Protein AF-A0A953DFA5-F1 (afdb_monomer_lite)

Sequence (151 aa):
MMDNLIIDLPELKLPRDLAWRVKFIDAVEEHARRLGIYGRYEPTRFIGYYFAGAYPVVVSGHWTVTLDDVPLLRRVRDLIERITDERFSIRSVSEHTSPEFMLLHDRLDGACWLWEYAHGRRFLEARTPVSSFGGLEEFEDGGDAPRQLGA

Radius of gyration: 19.28 Å; chains: 1; bounding box: 66×43×44 Å

Structure (mmCIF, N/CA/C/O backbone):
data_AF-A0A953DFA5-F1
#
_entry.id   AF-A0A953DFA5-F1
#
loop_
_atom_site.group_PDB
_atom_site.id
_atom_site.type_symbol
_atom_site.label_atom_id
_atom_site.label_alt_id
_atom_site.label_comp_id
_atom_site.label_asym_id
_atom_site.label_entity_id
_atom_site.label_seq_id
_atom_site.pdbx_PDB_ins_code
_atom_site.Cartn_x
_atom_site.Cartn_y
_atom_site.Cartn_z
_atom_site.occupancy
_atom_site.B_iso_or_equiv
_atom_site.auth_seq_id
_atom_site.auth_comp_id
_atom_site.auth_asym_id
_atom_site.auth_atom_id
_atom_site.pdbx_PDB_model_num
ATOM 1 N N . MET A 1 1 ? -3.480 20.508 12.270 1.00 46.44 1 MET A N 1
ATOM 2 C CA . MET A 1 1 ? -2.334 19.647 11.925 1.00 46.44 1 MET A CA 1
ATOM 3 C C . MET A 1 1 ? -2.602 18.352 12.654 1.00 46.44 1 MET A C 1
ATOM 5 O O . MET A 1 1 ? -2.662 18.405 13.873 1.00 46.44 1 MET A O 1
ATOM 9 N N . MET A 1 2 ? -2.947 17.278 11.946 1.00 49.75 2 MET A N 1
ATOM 10 C CA . MET A 1 2 ? -3.009 15.961 12.578 1.00 49.75 2 MET A CA 1
ATOM 11 C C . MET A 1 2 ? -1.566 15.534 12.835 1.00 49.75 2 MET A C 1
ATOM 13 O O . MET A 1 2 ? -0.712 15.669 11.957 1.00 49.75 2 MET A O 1
ATOM 17 N N . ASP A 1 3 ? -1.289 15.145 14.074 1.00 61.62 3 ASP A N 1
ATOM 18 C CA . ASP A 1 3 ? -0.009 14.574 14.467 1.00 61.62 3 ASP A CA 1
ATOM 19 C C . ASP A 1 3 ? 0.302 13.364 13.579 1.00 61.62 3 ASP A C 1
ATOM 21 O O . ASP A 1 3 ? -0.613 12.690 13.112 1.00 61.62 3 ASP A O 1
ATOM 25 N N . ASN A 1 4 ? 1.589 13.108 13.332 1.00 82.38 4 ASN A N 1
ATOM 26 C CA . ASN A 1 4 ? 2.103 12.013 12.508 1.00 82.38 4 ASN A CA 1
ATOM 27 C C . ASN A 1 4 ? 1.595 10.636 12.997 1.00 82.38 4 ASN A C 1
ATOM 29 O O . ASN A 1 4 ? 2.284 9.943 13.748 1.00 82.38 4 ASN A O 1
ATOM 33 N N . LEU A 1 5 ? 0.375 10.259 12.606 1.00 90.88 5 LEU A N 1
ATOM 34 C CA . LEU A 1 5 ? -0.327 9.097 13.137 1.00 90.88 5 LEU A CA 1
ATOM 35 C C . LEU A 1 5 ? -0.007 7.856 12.309 1.00 90.88 5 LEU A C 1
ATOM 37 O O . LEU A 1 5 ? -0.385 7.750 11.139 1.00 90.88 5 LEU A O 1
ATOM 41 N N . ILE A 1 6 ? 0.646 6.902 12.965 1.00 94.25 6 ILE A N 1
ATOM 42 C CA . ILE A 1 6 ? 0.895 5.557 12.460 1.00 94.25 6 ILE A CA 1
ATOM 43 C C . ILE A 1 6 ? 0.190 4.542 13.362 1.00 94.25 6 ILE A C 1
ATOM 45 O O . ILE A 1 6 ? 0.254 4.630 14.588 1.00 94.25 6 ILE A O 1
ATOM 49 N N . ILE A 1 7 ? -0.508 3.592 12.749 1.00 95.44 7 ILE A N 1
ATOM 50 C CA . ILE A 1 7 ? -1.290 2.557 13.422 1.00 95.44 7 ILE A CA 1
ATOM 51 C C . ILE A 1 7 ? -0.735 1.211 12.978 1.00 95.44 7 ILE A C 1
ATOM 53 O O . ILE A 1 7 ? -0.744 0.888 11.790 1.00 95.44 7 ILE A O 1
ATOM 57 N N . ASP A 1 8 ? -0.238 0.438 13.935 1.00 95.88 8 ASP A N 1
ATOM 58 C CA . ASP A 1 8 ? 0.229 -0.923 13.693 1.00 95.88 8 ASP A CA 1
ATOM 59 C C . ASP A 1 8 ? -0.950 -1.873 13.460 1.00 95.88 8 ASP A C 1
ATOM 61 O O . ASP A 1 8 ? -1.975 -1.769 14.135 1.00 95.88 8 ASP A O 1
ATOM 65 N N . LEU A 1 9 ? -0.804 -2.786 12.496 1.00 96.06 9 LEU A N 1
ATOM 66 C CA . LEU A 1 9 ? -1.793 -3.819 12.176 1.00 96.06 9 LEU A CA 1
ATOM 67 C C . LEU A 1 9 ? -1.183 -5.216 12.393 1.00 96.06 9 LEU A C 1
ATOM 69 O O . LEU A 1 9 ? -0.946 -5.939 11.420 1.00 96.06 9 LEU A O 1
ATOM 73 N N . PRO A 1 10 ? -0.916 -5.633 13.644 1.00 94.00 10 PRO A N 1
ATOM 74 C CA . PRO A 1 10 ? -0.219 -6.890 13.925 1.00 94.00 10 PRO A CA 1
ATOM 75 C C . PRO A 1 10 ? -0.985 -8.139 13.452 1.00 94.00 10 PRO A C 1
ATOM 77 O O . PRO A 1 10 ? -0.376 -9.181 13.195 1.00 94.00 10 PRO A O 1
ATOM 80 N N . GLU A 1 11 ? -2.307 -8.049 13.298 1.00 93.75 11 GLU A N 1
ATOM 81 C CA . GLU A 1 11 ? -3.175 -9.110 12.778 1.00 93.75 11 GLU A CA 1
ATOM 82 C C . GLU A 1 11 ? -3.128 -9.237 11.247 1.00 93.75 11 GLU A C 1
ATOM 84 O O . GLU A 1 11 ? -3.610 -10.231 10.693 1.00 93.75 11 GLU A O 1
ATOM 89 N N . LEU A 1 12 ? -2.553 -8.253 10.547 1.00 95.75 12 LEU A N 1
ATOM 90 C CA . LEU A 1 12 ? -2.427 -8.239 9.096 1.00 95.75 12 LEU A CA 1
ATOM 91 C C . LEU A 1 12 ? -0.975 -8.475 8.685 1.00 95.75 12 LEU A C 1
ATOM 93 O O . LEU A 1 12 ? -0.105 -7.631 8.875 1.00 95.75 12 LEU A O 1
ATOM 97 N N . LYS A 1 13 ? -0.730 -9.608 8.022 1.00 96.69 13 LYS A N 1
ATOM 98 C CA . LYS A 1 13 ? 0.531 -9.852 7.319 1.00 96.69 13 LYS A CA 1
ATOM 99 C C . LYS A 1 13 ? 0.288 -10.096 5.848 1.00 96.69 13 LYS A C 1
ATOM 101 O O . LYS A 1 13 ? -0.465 -10.998 5.472 1.00 96.69 13 LYS A O 1
ATOM 106 N N . LEU A 1 14 ? 0.943 -9.298 5.016 1.00 97.06 14 LEU A N 1
ATOM 107 C CA . LEU A 1 14 ? 0.868 -9.434 3.571 1.00 97.06 14 LEU A CA 1
ATOM 108 C C . LEU A 1 14 ? 2.041 -10.264 3.052 1.00 97.06 14 LEU A C 1
ATOM 110 O O . LEU A 1 14 ? 3.130 -10.255 3.626 1.00 97.06 14 LEU A O 1
ATOM 114 N N . PRO A 1 15 ? 1.837 -11.035 1.975 1.00 96.19 15 PRO A N 1
ATOM 115 C CA . PRO A 1 15 ? 2.903 -11.859 1.447 1.00 96.19 15 PRO A CA 1
ATOM 116 C C . PRO A 1 15 ? 3.925 -10.988 0.703 1.00 96.19 15 PRO A C 1
ATOM 118 O O . PRO A 1 15 ? 3.568 -10.060 -0.023 1.00 96.19 15 PRO A O 1
ATOM 121 N N . ARG A 1 16 ? 5.212 -11.332 0.826 1.00 94.31 16 ARG A N 1
ATOM 122 C CA . ARG A 1 16 ? 6.338 -10.618 0.191 1.00 94.31 16 ARG A CA 1
ATOM 123 C C . ARG A 1 16 ? 6.192 -10.436 -1.325 1.00 94.31 16 ARG A C 1
ATOM 125 O O . ARG A 1 16 ? 6.713 -9.475 -1.896 1.00 94.31 16 ARG A O 1
ATOM 132 N N . ASP A 1 17 ? 5.505 -11.369 -1.976 1.00 94.81 17 ASP A N 1
ATOM 133 C CA . ASP A 1 17 ? 5.260 -11.389 -3.416 1.00 94.81 17 ASP A CA 1
ATOM 134 C C . ASP A 1 17 ? 3.963 -10.662 -3.828 1.00 94.81 17 ASP A C 1
ATOM 136 O O . ASP A 1 17 ? 3.601 -10.689 -5.004 1.00 94.81 17 ASP A O 1
ATOM 140 N N . LEU A 1 18 ? 3.264 -9.981 -2.905 1.00 96.06 18 LEU A N 1
ATOM 141 C CA . LEU A 1 18 ? 1.982 -9.321 -3.182 1.00 96.06 18 LEU A CA 1
ATOM 142 C C . LEU A 1 18 ? 2.048 -8.392 -4.400 1.00 96.06 18 LEU A C 1
ATOM 144 O O . LEU A 1 18 ? 1.162 -8.445 -5.246 1.00 96.06 18 LEU A O 1
ATOM 148 N N . ALA A 1 19 ? 3.117 -7.603 -4.527 1.00 94.06 19 ALA A N 1
ATOM 149 C CA . ALA A 1 19 ? 3.328 -6.690 -5.651 1.00 94.06 19 ALA A CA 1
ATOM 150 C C . ALA A 1 19 ? 3.295 -7.399 -7.022 1.00 94.06 19 ALA A C 1
ATOM 152 O O . ALA A 1 19 ? 2.764 -6.860 -7.994 1.00 94.06 19 ALA A O 1
ATOM 153 N N . TRP A 1 20 ? 3.800 -8.634 -7.096 1.00 95.00 20 TRP A N 1
ATOM 154 C CA . TRP A 1 20 ? 3.703 -9.468 -8.296 1.00 95.00 20 TRP A CA 1
ATOM 155 C C . TRP A 1 20 ? 2.296 -10.031 -8.479 1.00 95.00 20 TRP A C 1
ATOM 157 O O . TRP A 1 20 ? 1.764 -10.018 -9.589 1.00 95.00 20 TRP A O 1
ATOM 167 N N . ARG A 1 21 ? 1.661 -10.487 -7.391 1.00 95.88 21 ARG A N 1
ATOM 168 C CA . ARG A 1 21 ? 0.297 -11.044 -7.426 1.00 95.88 21 ARG A CA 1
ATOM 169 C C . ARG A 1 21 ? -0.736 -10.039 -7.923 1.00 95.88 21 ARG A C 1
ATOM 171 O O . ARG A 1 21 ? -1.683 -10.434 -8.592 1.00 95.88 21 ARG A O 1
ATOM 178 N N . VAL A 1 22 ? -0.544 -8.760 -7.611 1.00 96.19 22 VAL A N 1
ATOM 179 C CA . VAL A 1 22 ? -1.438 -7.667 -8.024 1.00 96.19 22 VAL A CA 1
ATOM 180 C C . VAL A 1 22 ? -1.011 -7.005 -9.331 1.00 96.19 22 VAL A C 1
ATOM 182 O O . VAL A 1 22 ? -1.588 -5.993 -9.701 1.00 96.19 22 VAL A O 1
ATOM 185 N N . LYS A 1 23 ? -0.016 -7.556 -10.042 1.00 95.44 23 LYS A N 1
ATOM 186 C CA . LYS A 1 23 ? 0.433 -7.055 -11.353 1.00 95.44 23 LYS A CA 1
ATOM 187 C C . LYS A 1 23 ? 1.006 -5.636 -11.346 1.00 95.44 23 LYS A C 1
ATOM 189 O O . LYS A 1 23 ? 1.148 -5.023 -12.398 1.00 95.44 23 LYS A O 1
ATOM 194 N N . PHE A 1 24 ? 1.430 -5.149 -10.179 1.00 95.81 24 PHE A N 1
ATOM 195 C CA . PHE A 1 24 ? 2.090 -3.851 -10.058 1.00 95.81 24 PHE A CA 1
ATOM 196 C C . PHE A 1 24 ? 3.419 -3.814 -10.823 1.00 95.81 24 PHE A C 1
ATOM 198 O O . PHE A 1 24 ? 3.674 -2.866 -11.557 1.00 95.81 24 PHE A O 1
ATOM 205 N N . ILE A 1 25 ? 4.238 -4.862 -10.693 1.00 94.62 25 ILE A N 1
ATOM 206 C CA . ILE A 1 25 ? 5.552 -4.940 -11.355 1.00 94.62 25 ILE A CA 1
ATOM 207 C C . ILE A 1 25 ? 5.393 -4.932 -12.874 1.00 94.62 25 ILE A C 1
ATOM 209 O O . ILE A 1 25 ? 5.992 -4.094 -13.542 1.00 94.62 25 ILE A O 1
ATOM 213 N N . ASP A 1 26 ? 4.504 -5.783 -13.389 1.00 94.81 26 ASP A N 1
ATOM 214 C CA . ASP A 1 26 ? 4.179 -5.860 -14.815 1.00 94.81 26 ASP A CA 1
ATOM 215 C C . ASP A 1 26 ? 3.719 -4.487 -15.351 1.00 94.81 26 ASP A C 1
ATOM 217 O O . ASP A 1 26 ? 4.142 -4.064 -16.425 1.00 94.81 26 ASP A O 1
ATOM 221 N N . ALA A 1 27 ? 2.902 -3.750 -14.587 1.00 94.88 27 ALA A N 1
ATOM 222 C CA . ALA A 1 27 ? 2.422 -2.424 -14.976 1.00 94.88 27 ALA A CA 1
ATOM 223 C C . ALA A 1 27 ? 3.531 -1.353 -15.000 1.00 94.88 27 ALA A C 1
ATOM 225 O O . ALA A 1 27 ? 3.564 -0.523 -15.913 1.00 94.88 27 ALA A O 1
ATOM 226 N N . VAL A 1 28 ? 4.454 -1.374 -14.031 1.00 94.25 28 VAL A N 1
ATOM 227 C CA . VAL A 1 28 ? 5.615 -0.468 -14.009 1.00 94.25 28 VAL A CA 1
ATOM 228 C C . VAL A 1 28 ? 6.548 -0.750 -15.185 1.00 94.25 28 VAL A C 1
ATOM 230 O O . VAL A 1 28 ? 6.932 0.176 -15.902 1.00 94.25 28 VAL A O 1
ATOM 233 N N . GLU A 1 29 ? 6.891 -2.018 -15.413 1.00 94.44 29 GLU A N 1
ATOM 234 C CA . GLU A 1 29 ? 7.774 -2.422 -16.511 1.00 94.44 29 GLU A CA 1
ATOM 235 C C . GLU A 1 29 ? 7.161 -2.095 -17.878 1.00 94.44 29 GLU A C 1
ATOM 237 O O . GLU A 1 29 ? 7.849 -1.581 -18.762 1.00 94.44 29 GLU A O 1
ATOM 242 N N . GLU A 1 30 ? 5.853 -2.309 -18.041 1.00 94.06 30 GLU A N 1
ATOM 243 C CA . GLU A 1 30 ? 5.128 -1.929 -19.251 1.00 94.06 30 GLU A CA 1
ATOM 244 C C . GLU A 1 30 ? 5.199 -0.422 -19.511 1.00 94.06 30 GLU A C 1
ATOM 246 O O . GLU A 1 30 ? 5.460 0.005 -20.640 1.00 94.06 30 GLU A O 1
ATOM 251 N N . HIS A 1 31 ? 4.991 0.394 -18.476 1.00 91.75 31 HIS A N 1
ATOM 252 C CA . HIS A 1 31 ? 5.069 1.845 -18.597 1.00 91.75 31 HIS A CA 1
ATOM 253 C C . HIS A 1 31 ? 6.491 2.310 -18.938 1.00 91.75 31 HIS A C 1
ATOM 255 O O . HIS A 1 31 ? 6.673 3.098 -19.865 1.00 91.75 31 HIS A O 1
ATOM 261 N N . ALA A 1 32 ? 7.506 1.786 -18.246 1.00 90.81 32 ALA A N 1
ATOM 262 C CA . ALA A 1 32 ? 8.909 2.093 -18.518 1.00 90.81 32 ALA A CA 1
ATOM 263 C C . ALA A 1 32 ? 9.295 1.748 -19.967 1.00 90.81 32 ALA A C 1
ATOM 265 O O . ALA A 1 32 ? 9.908 2.562 -20.662 1.00 90.81 32 ALA A O 1
ATOM 266 N N . ARG A 1 33 ? 8.841 0.591 -20.462 1.00 94.38 33 ARG A N 1
ATOM 267 C CA . ARG A 1 33 ? 9.072 0.147 -21.840 1.00 94.38 33 ARG A CA 1
ATOM 268 C C . ARG A 1 33 ? 8.470 1.099 -22.870 1.00 94.38 33 ARG A C 1
ATOM 270 O O . ARG A 1 33 ? 9.112 1.382 -23.879 1.00 94.38 33 ARG A O 1
ATOM 277 N N . ARG A 1 34 ? 7.273 1.643 -22.617 1.00 93.62 34 ARG A N 1
ATOM 278 C CA . ARG A 1 34 ? 6.650 2.662 -23.489 1.00 93.62 34 ARG A CA 1
ATOM 279 C C . ARG A 1 34 ? 7.443 3.968 -23.539 1.00 93.62 34 ARG A C 1
ATOM 281 O O . ARG A 1 34 ? 7.376 4.670 -24.541 1.00 93.62 34 ARG A O 1
ATOM 288 N N . LEU A 1 35 ? 8.217 4.263 -22.497 1.00 92.12 35 LEU A N 1
ATOM 289 C CA . LEU A 1 35 ? 9.150 5.392 -22.447 1.00 92.12 35 LEU A CA 1
ATOM 290 C C . LEU A 1 35 ? 10.536 5.057 -23.032 1.00 92.12 35 LEU A C 1
ATOM 292 O O . LEU A 1 35 ? 11.444 5.881 -22.968 1.00 92.12 35 LEU A O 1
ATOM 296 N N . GLY A 1 36 ? 10.721 3.856 -23.593 1.00 93.62 36 GLY A N 1
ATOM 297 C CA . GLY A 1 36 ? 11.998 3.400 -24.148 1.00 93.62 36 GLY A CA 1
ATOM 298 C C . GLY A 1 36 ? 13.022 2.959 -23.098 1.00 93.62 36 GLY A C 1
ATOM 299 O O . GLY A 1 36 ? 14.188 2.757 -23.433 1.00 93.62 36 GLY A O 1
ATOM 300 N N . ILE A 1 37 ? 12.608 2.798 -21.839 1.00 91.44 37 ILE A N 1
ATOM 301 C CA . ILE A 1 37 ? 13.454 2.306 -20.751 1.00 91.44 37 ILE A CA 1
ATOM 302 C C . ILE A 1 37 ? 13.264 0.793 -20.650 1.00 91.44 37 ILE A C 1
ATOM 304 O O . ILE A 1 37 ? 12.156 0.307 -20.437 1.00 91.44 37 ILE A O 1
ATOM 308 N N . TYR A 1 38 ? 14.356 0.042 -20.780 1.00 88.81 38 TYR A N 1
ATOM 309 C CA . TYR A 1 38 ? 14.346 -1.417 -20.705 1.00 88.81 38 TYR A CA 1
ATOM 310 C C . TYR A 1 38 ? 15.055 -1.884 -19.438 1.00 88.81 38 TYR A C 1
ATOM 312 O O . TYR A 1 38 ? 16.171 -1.458 -19.146 1.00 88.81 38 TYR A O 1
ATOM 320 N N . GLY A 1 39 ? 14.417 -2.780 -18.695 1.00 86.62 39 GLY A N 1
ATOM 321 C CA . GLY A 1 39 ? 14.971 -3.337 -17.469 1.00 86.62 39 GLY A CA 1
ATOM 322 C C . GLY A 1 39 ? 13.905 -4.044 -16.650 1.00 86.62 39 GLY A C 1
ATOM 323 O O . GLY A 1 39 ? 12.717 -3.936 -16.948 1.00 86.62 39 GLY A O 1
ATOM 324 N N . ARG A 1 40 ? 14.350 -4.769 -15.622 1.00 89.56 40 ARG A N 1
ATOM 325 C CA . ARG A 1 40 ? 13.455 -5.317 -14.605 1.00 89.56 40 ARG A CA 1
ATOM 326 C C . ARG A 1 40 ? 13.286 -4.307 -13.489 1.00 89.56 40 ARG A C 1
ATOM 328 O O . ARG A 1 40 ? 14.275 -3.736 -13.025 1.00 89.56 40 ARG A O 1
ATOM 335 N N . TYR A 1 41 ? 12.053 -4.102 -13.064 1.00 90.12 41 TYR A N 1
ATOM 336 C CA . TYR A 1 41 ? 11.763 -3.249 -11.929 1.00 90.12 41 TYR A CA 1
ATOM 337 C C . TYR A 1 41 ? 11.899 -4.054 -10.634 1.00 90.12 41 TYR A C 1
ATOM 339 O O . TYR A 1 41 ? 11.188 -5.037 -10.429 1.00 90.12 41 TYR A O 1
ATOM 347 N N . GLU A 1 42 ? 12.802 -3.625 -9.749 1.00 88.38 42 GLU A N 1
ATOM 348 C CA . GLU A 1 42 ? 12.862 -4.147 -8.384 1.00 88.38 42 GLU A CA 1
ATOM 349 C C . GLU A 1 42 ? 12.094 -3.195 -7.453 1.00 88.38 42 GLU A C 1
ATOM 351 O O . GLU A 1 42 ? 12.504 -2.041 -7.278 1.00 88.38 42 GLU A O 1
ATOM 356 N N . PRO A 1 43 ? 10.980 -3.644 -6.855 1.00 86.00 43 PRO A N 1
ATOM 357 C CA . PRO A 1 43 ? 10.205 -2.822 -5.937 1.00 86.00 43 PRO A CA 1
ATOM 358 C C . PRO A 1 43 ? 11.003 -2.478 -4.676 1.00 86.00 43 PRO A C 1
ATOM 360 O O . PRO A 1 43 ? 11.828 -3.263 -4.197 1.00 86.00 43 PRO A O 1
ATOM 363 N N . THR A 1 44 ? 10.703 -1.324 -4.080 1.00 92.12 44 THR A N 1
ATOM 364 C CA . THR A 1 44 ? 11.288 -0.918 -2.794 1.00 92.12 44 THR A CA 1
ATOM 365 C C . THR A 1 44 ? 10.880 -1.875 -1.669 1.00 92.12 44 THR A C 1
ATOM 367 O O . THR A 1 44 ? 9.933 -2.658 -1.803 1.00 92.12 44 THR A O 1
ATOM 370 N N . ARG A 1 45 ? 11.602 -1.830 -0.538 1.00 93.44 45 ARG A N 1
ATOM 371 C CA . ARG A 1 45 ? 11.251 -2.612 0.664 1.00 93.44 45 ARG A CA 1
ATOM 372 C C . ARG A 1 45 ? 9.812 -2.333 1.096 1.00 93.44 45 ARG A C 1
ATOM 374 O O . ARG A 1 45 ? 9.038 -3.265 1.279 1.00 93.44 45 ARG A O 1
ATOM 381 N N . PHE A 1 46 ? 9.472 -1.056 1.210 1.00 95.69 46 PHE A N 1
ATOM 382 C CA . PHE A 1 46 ? 8.139 -0.616 1.591 1.00 95.69 46 PHE A CA 1
ATOM 383 C C . PHE A 1 46 ? 7.290 -0.340 0.358 1.00 95.69 46 PHE A C 1
ATOM 385 O O . PHE A 1 46 ? 7.776 0.264 -0.601 1.00 95.69 46 PHE A O 1
ATOM 392 N N . ILE A 1 47 ? 6.033 -0.772 0.394 1.00 96.69 47 ILE A N 1
ATOM 393 C CA . ILE A 1 47 ? 5.038 -0.498 -0.644 1.00 96.69 47 ILE A CA 1
ATOM 394 C C . ILE A 1 47 ? 3.778 0.062 0.004 1.00 96.69 47 ILE A C 1
ATOM 396 O O . ILE A 1 47 ? 3.318 -0.443 1.026 1.00 96.69 47 ILE A O 1
ATOM 400 N N . GLY A 1 48 ? 3.227 1.095 -0.620 1.00 97.44 48 GLY A N 1
ATOM 401 C CA . GLY A 1 48 ? 1.963 1.713 -0.269 1.00 97.44 48 GLY A CA 1
ATOM 402 C C . GLY A 1 48 ? 0.797 1.167 -1.080 1.00 97.44 48 GLY A C 1
ATOM 403 O O . GLY A 1 48 ? 0.922 0.997 -2.292 1.00 97.44 48 GLY A O 1
ATOM 404 N N . TYR A 1 49 ? -0.348 0.968 -0.436 1.00 97.56 49 TYR A N 1
ATOM 405 C CA . TYR A 1 49 ? -1.603 0.590 -1.080 1.00 97.56 49 TYR A CA 1
ATOM 406 C C . TYR A 1 49 ? -2.733 1.494 -0.592 1.00 97.56 49 TYR A C 1
ATOM 408 O O . TYR A 1 49 ? -2.864 1.752 0.606 1.00 97.56 49 TYR A O 1
ATOM 416 N N . TYR A 1 50 ? -3.564 1.958 -1.518 1.00 97.31 50 TYR A N 1
ATOM 417 C CA . TYR A 1 50 ? -4.800 2.672 -1.212 1.00 97.31 50 TYR A CA 1
ATOM 418 C C . TYR A 1 50 ? -5.807 2.522 -2.356 1.00 97.31 50 TYR A C 1
ATOM 420 O O . TYR A 1 50 ? -5.516 1.876 -3.361 1.00 97.31 50 TYR A O 1
ATOM 428 N N . PHE A 1 51 ? -6.999 3.091 -2.205 1.00 96.38 51 PHE A N 1
ATOM 429 C CA . PHE A 1 51 ? -8.030 3.109 -3.239 1.00 96.38 51 PHE A CA 1
ATOM 430 C C . PHE A 1 51 ? -8.398 4.542 -3.614 1.00 96.38 51 PHE A C 1
ATOM 432 O O . PHE A 1 51 ? -8.795 5.323 -2.751 1.00 96.38 51 PHE A O 1
ATOM 439 N N . ALA A 1 52 ? -8.293 4.863 -4.904 1.00 94.00 52 ALA A N 1
ATOM 440 C CA . ALA A 1 52 ? -8.837 6.077 -5.495 1.00 94.00 52 ALA A CA 1
ATOM 441 C C . ALA A 1 52 ? -10.265 5.780 -5.982 1.00 94.00 52 ALA A C 1
ATOM 443 O O . ALA A 1 52 ? -10.462 5.202 -7.052 1.00 94.00 52 ALA A O 1
ATOM 444 N N . GLY A 1 53 ? -11.272 6.086 -5.160 1.00 90.56 53 GLY A N 1
ATOM 445 C CA . GLY A 1 53 ? -12.638 5.612 -5.390 1.00 90.56 53 GLY A CA 1
ATOM 446 C C . GLY A 1 53 ? -12.707 4.078 -5.413 1.00 90.56 53 GLY A C 1
ATOM 447 O O . GLY A 1 53 ? -12.473 3.421 -4.396 1.00 90.56 53 GLY A O 1
ATOM 448 N N . ALA A 1 54 ? -13.032 3.495 -6.570 1.00 89.50 54 ALA A N 1
ATOM 449 C CA . ALA A 1 54 ? -13.089 2.041 -6.754 1.00 89.50 54 ALA A CA 1
ATOM 450 C C . ALA A 1 54 ? -11.747 1.413 -7.172 1.00 89.50 54 ALA A C 1
ATOM 452 O O . ALA A 1 54 ? -11.599 0.192 -7.077 1.00 89.50 54 ALA A O 1
ATOM 453 N N . TYR A 1 55 ? -10.778 2.219 -7.611 1.00 93.06 55 TYR A N 1
ATOM 454 C CA . TYR A 1 55 ? -9.559 1.718 -8.236 1.00 93.06 55 TYR A CA 1
ATOM 455 C C . TYR A 1 55 ? -8.426 1.552 -7.223 1.00 93.06 55 TYR A C 1
ATOM 457 O O . TYR A 1 55 ? -8.101 2.505 -6.507 1.00 93.06 55 TYR A O 1
ATOM 465 N N . PRO A 1 56 ? -7.798 0.368 -7.147 1.00 96.00 56 PRO A N 1
ATOM 466 C CA . PRO A 1 56 ? -6.612 0.182 -6.332 1.00 96.00 56 PRO A CA 1
ATOM 467 C C . PRO A 1 56 ? -5.432 0.970 -6.900 1.00 96.00 56 PRO A C 1
ATOM 469 O O . PRO A 1 56 ? -5.151 0.939 -8.098 1.00 96.00 56 PRO A O 1
ATOM 472 N N . VAL A 1 57 ? -4.695 1.630 -6.015 1.00 96.00 57 VAL A N 1
ATOM 473 C CA . VAL A 1 57 ? -3.467 2.348 -6.339 1.00 96.00 57 VAL A CA 1
ATOM 474 C C . VAL A 1 57 ? -2.325 1.797 -5.500 1.00 96.00 57 VAL A C 1
ATOM 476 O O . VAL A 1 57 ? -2.453 1.602 -4.289 1.00 96.00 57 VAL A O 1
ATOM 479 N N . VAL A 1 58 ? -1.195 1.553 -6.160 1.00 96.69 58 VAL A N 1
ATOM 480 C CA . VAL A 1 58 ? 0.027 1.032 -5.546 1.00 96.69 58 VAL A CA 1
ATOM 481 C C . VAL A 1 58 ? 1.154 2.043 -5.706 1.00 96.69 58 VAL A C 1
ATOM 483 O O . VAL A 1 58 ? 1.324 2.643 -6.770 1.00 96.69 58 VAL A O 1
ATOM 486 N N . VAL A 1 59 ? 1.920 2.229 -4.634 1.00 95.69 59 VAL A N 1
ATOM 487 C CA . VAL A 1 59 ? 3.011 3.200 -4.543 1.00 95.69 59 VAL A CA 1
ATOM 488 C C . VAL A 1 59 ? 4.296 2.503 -4.119 1.00 95.69 59 VAL A C 1
ATOM 490 O O . VAL A 1 59 ? 4.328 1.843 -3.084 1.00 95.69 59 VAL A O 1
ATOM 493 N N . SER A 1 60 ? 5.376 2.677 -4.874 1.00 93.50 60 SER A N 1
ATOM 494 C CA . SER A 1 60 ? 6.704 2.180 -4.494 1.00 93.50 60 SER A CA 1
ATOM 495 C C . SER A 1 60 ? 7.791 3.088 -5.069 1.00 93.50 60 SER A C 1
ATOM 497 O O . SER A 1 60 ? 7.963 3.190 -6.288 1.00 93.50 60 SER A O 1
ATOM 499 N N . GLY A 1 61 ? 8.524 3.780 -4.193 1.00 89.88 61 GLY A N 1
ATOM 500 C CA . GLY A 1 61 ? 9.462 4.818 -4.616 1.00 89.88 61 GLY A CA 1
ATOM 501 C C . GLY A 1 61 ? 8.744 5.937 -5.374 1.00 89.88 61 GLY A C 1
ATOM 502 O O . GLY A 1 61 ? 7.738 6.475 -4.922 1.00 89.88 61 GLY A O 1
ATOM 503 N N . HIS A 1 62 ? 9.241 6.247 -6.572 1.00 89.44 62 HIS A N 1
ATOM 504 C CA . HIS A 1 62 ? 8.650 7.253 -7.461 1.00 89.44 62 HIS A CA 1
ATOM 505 C C . HIS A 1 62 ? 7.485 6.725 -8.317 1.00 89.44 62 HIS A C 1
ATOM 507 O O . HIS A 1 62 ? 6.896 7.490 -9.079 1.00 89.44 62 HIS A O 1
ATOM 513 N N . TRP A 1 63 ? 7.151 5.436 -8.223 1.00 92.81 63 TRP A N 1
ATOM 514 C CA . TRP A 1 63 ? 6.082 4.843 -9.020 1.00 92.81 63 TRP A CA 1
ATOM 515 C C . TRP A 1 63 ? 4.751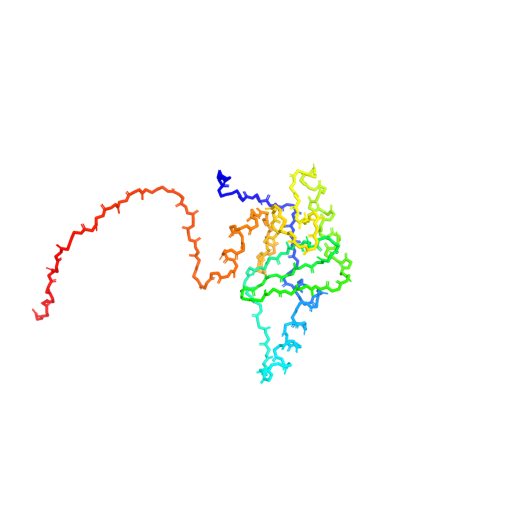 4.897 -8.282 1.00 92.81 63 TRP A C 1
ATOM 517 O O . TRP A 1 63 ? 4.625 4.369 -7.179 1.00 92.81 63 TRP A O 1
ATOM 527 N N . THR A 1 64 ? 3.754 5.491 -8.935 1.00 94.44 64 THR A N 1
ATOM 528 C CA . THR A 1 64 ? 2.340 5.439 -8.549 1.00 94.44 64 THR A CA 1
ATOM 529 C C . THR A 1 64 ? 1.579 4.817 -9.695 1.00 94.44 64 THR A C 1
ATOM 531 O O . THR A 1 64 ? 1.567 5.371 -10.794 1.00 94.44 64 THR A O 1
ATOM 534 N N . VAL A 1 65 ? 0.943 3.680 -9.455 1.00 95.00 65 VAL A N 1
ATOM 535 C CA . VAL A 1 65 ? 0.223 2.959 -10.500 1.00 95.00 65 VAL A CA 1
ATOM 536 C C . VAL A 1 65 ? -1.192 2.703 -10.031 1.00 95.00 65 VAL A C 1
ATOM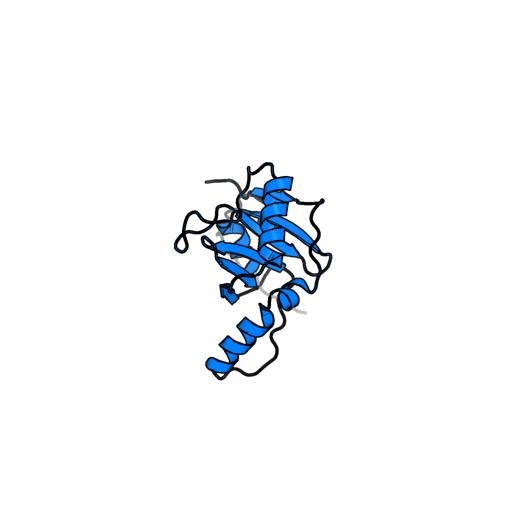 538 O O . VAL A 1 65 ? -1.406 2.076 -8.995 1.00 95.00 65 VAL A O 1
ATOM 541 N N . THR A 1 66 ? -2.149 3.189 -10.815 1.00 95.06 66 THR A N 1
ATOM 542 C CA . THR A 1 66 ? -3.544 2.768 -10.697 1.00 95.06 66 THR A CA 1
ATOM 543 C C . THR A 1 66 ? -3.687 1.448 -11.435 1.00 95.06 66 THR A C 1
ATOM 545 O O . THR A 1 66 ? -3.248 1.331 -12.580 1.00 95.06 66 THR A O 1
ATOM 548 N N . LEU A 1 67 ? -4.243 0.454 -10.760 1.00 94.12 67 LEU A N 1
ATOM 549 C CA . LEU A 1 67 ? -4.480 -0.871 -11.309 1.00 94.12 67 LEU A CA 1
ATOM 550 C C . LEU A 1 67 ? -5.965 -1.018 -11.651 1.00 94.12 67 LEU A C 1
ATOM 552 O O . LEU A 1 67 ? -6.823 -0.376 -11.040 1.00 94.12 67 LEU A O 1
ATOM 556 N N . ASP A 1 68 ? -6.260 -1.900 -12.603 1.00 89.62 68 ASP A N 1
ATOM 557 C CA . ASP A 1 68 ? -7.627 -2.361 -12.855 1.00 89.62 68 ASP A CA 1
ATOM 558 C C . ASP A 1 68 ? -8.175 -3.142 -11.641 1.00 89.62 68 ASP A C 1
ATOM 560 O O . ASP A 1 68 ? -7.488 -3.314 -10.633 1.00 89.62 68 ASP A O 1
ATOM 564 N N . ASP A 1 69 ? -9.421 -3.624 -11.695 1.00 86.44 69 ASP A N 1
ATOM 565 C CA . ASP A 1 69 ? -10.031 -4.357 -10.574 1.00 86.44 69 ASP A CA 1
ATOM 566 C C . ASP A 1 69 ? -9.164 -5.556 -10.139 1.00 86.44 69 ASP A C 1
ATOM 568 O O . ASP A 1 69 ? -9.027 -6.551 -10.854 1.00 86.44 69 ASP A O 1
ATOM 572 N N . VAL A 1 70 ? -8.581 -5.461 -8.937 1.00 93.56 70 VAL A N 1
ATOM 573 C CA . VAL A 1 70 ? -7.770 -6.517 -8.321 1.00 93.56 70 VAL A CA 1
ATOM 574 C C . VAL A 1 70 ? -8.527 -7.095 -7.119 1.00 93.56 70 VAL A C 1
ATOM 576 O O . VAL A 1 70 ? -8.473 -6.519 -6.023 1.00 93.56 70 VAL A O 1
ATOM 579 N N . PRO A 1 71 ? -9.169 -8.276 -7.248 1.00 94.19 71 PRO A N 1
ATOM 580 C CA . PRO A 1 71 ? -9.954 -8.879 -6.168 1.00 94.19 71 PRO A CA 1
ATOM 581 C C . PRO A 1 71 ? -9.170 -9.086 -4.868 1.00 94.19 71 PRO A C 1
ATOM 583 O O . PRO A 1 71 ? -9.727 -8.986 -3.777 1.00 94.19 71 PRO A O 1
ATOM 586 N N . LEU A 1 72 ? -7.865 -9.357 -4.970 1.00 95.19 72 LEU A N 1
ATOM 587 C CA . LEU A 1 72 ? -6.997 -9.525 -3.808 1.00 95.19 72 LEU A CA 1
ATOM 588 C C . LEU A 1 72 ? -6.874 -8.232 -2.989 1.00 95.19 72 LEU A C 1
ATOM 590 O O . LEU A 1 72 ? -6.975 -8.289 -1.768 1.00 95.19 72 LEU A O 1
ATOM 594 N N . LEU A 1 73 ? -6.718 -7.075 -3.639 1.00 96.19 73 LEU A N 1
ATOM 595 C CA . LEU A 1 73 ? -6.619 -5.792 -2.936 1.00 96.19 73 LEU A CA 1
ATOM 596 C C . LEU A 1 73 ? -7.954 -5.374 -2.324 1.00 96.19 73 LEU A C 1
ATOM 598 O O . LEU A 1 73 ? -7.964 -4.781 -1.250 1.00 96.19 73 LEU A O 1
ATOM 602 N N . ARG A 1 74 ? -9.082 -5.735 -2.948 1.00 95.50 74 ARG A N 1
ATOM 603 C CA . ARG A 1 74 ? -10.408 -5.515 -2.349 1.00 95.50 74 ARG A CA 1
ATOM 604 C C . ARG A 1 74 ? -10.564 -6.298 -1.052 1.00 95.50 74 ARG A C 1
ATOM 606 O O . ARG A 1 74 ? -10.942 -5.717 -0.048 1.00 95.50 74 ARG A O 1
ATOM 613 N N . ARG A 1 75 ? -10.148 -7.568 -1.033 1.00 95.25 75 ARG A N 1
ATOM 614 C CA . ARG A 1 75 ? -10.129 -8.363 0.208 1.00 95.25 75 ARG A CA 1
ATOM 615 C C . ARG A 1 75 ? -9.217 -7.763 1.276 1.00 95.25 75 ARG A C 1
ATOM 617 O O . ARG A 1 75 ? -9.564 -7.822 2.447 1.00 95.25 75 ARG A O 1
ATOM 624 N N . VAL A 1 76 ? -8.064 -7.209 0.890 1.00 95.44 76 VAL A N 1
ATOM 625 C CA . VAL A 1 76 ? -7.163 -6.520 1.830 1.00 95.44 76 VAL A CA 1
ATOM 626 C C . VAL A 1 76 ? -7.838 -5.281 2.415 1.00 95.44 76 VAL A C 1
ATOM 628 O O . VAL A 1 76 ? -7.813 -5.108 3.628 1.00 95.44 76 VAL A O 1
ATOM 631 N N . ARG A 1 77 ? -8.493 -4.459 1.589 1.00 95.31 77 ARG A N 1
ATOM 632 C CA . ARG A 1 77 ? -9.282 -3.313 2.061 1.00 95.31 77 ARG A CA 1
ATOM 633 C C . ARG A 1 77 ? -10.374 -3.749 3.035 1.00 95.31 77 ARG A C 1
ATOM 635 O O . ARG A 1 77 ? -10.427 -3.219 4.134 1.00 95.31 77 ARG A O 1
ATOM 642 N N . ASP A 1 78 ? -11.189 -4.730 2.656 1.00 95.00 78 ASP A N 1
ATOM 643 C CA . ASP A 1 78 ? -12.301 -5.207 3.489 1.00 95.00 78 ASP A CA 1
ATOM 644 C C . ASP A 1 78 ? -11.786 -5.783 4.825 1.00 95.00 78 ASP A C 1
ATOM 646 O O . ASP A 1 78 ? -12.413 -5.649 5.874 1.00 95.00 78 ASP A O 1
ATOM 650 N N . LEU A 1 79 ? -10.607 -6.416 4.808 1.00 95.50 79 LEU A N 1
ATOM 651 C CA . LEU A 1 79 ? -9.936 -6.902 6.009 1.00 95.50 79 LEU A CA 1
ATOM 652 C C . LEU A 1 79 ? -9.471 -5.755 6.914 1.00 95.50 79 LEU A C 1
ATOM 654 O O . LEU A 1 79 ? -9.645 -5.855 8.125 1.00 95.50 79 LEU A O 1
ATOM 658 N N . ILE A 1 80 ? -8.909 -4.690 6.340 1.00 96.00 80 ILE A N 1
ATOM 659 C CA . ILE A 1 80 ? -8.506 -3.491 7.084 1.00 96.00 80 ILE A CA 1
ATOM 660 C C . ILE A 1 80 ? -9.727 -2.844 7.727 1.00 96.00 80 ILE A C 1
ATOM 662 O O . ILE A 1 80 ? -9.713 -2.657 8.935 1.00 96.00 80 ILE A O 1
ATOM 666 N N . GLU A 1 81 ? -10.785 -2.583 6.953 1.00 94.25 81 GLU A N 1
ATOM 667 C CA . GLU A 1 81 ? -12.042 -2.001 7.447 1.00 94.25 81 GLU A CA 1
ATOM 668 C C . GLU A 1 81 ? -12.602 -2.819 8.622 1.00 94.25 81 GLU A C 1
ATOM 670 O O . GLU A 1 81 ? -13.005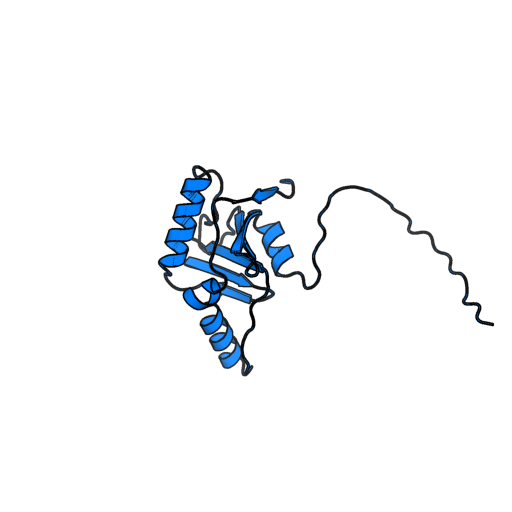 -2.263 9.639 1.00 94.25 81 GLU A O 1
ATOM 675 N N . ARG A 1 82 ? -12.533 -4.152 8.545 1.00 95.12 82 ARG A N 1
ATOM 676 C CA . ARG A 1 82 ? -12.966 -5.031 9.636 1.00 95.12 82 ARG A CA 1
ATOM 677 C C . ARG A 1 82 ? -12.064 -4.978 10.873 1.00 95.12 82 ARG A C 1
ATOM 679 O O . ARG A 1 82 ? -12.581 -5.024 11.983 1.00 95.12 82 ARG A O 1
ATOM 686 N N . ILE A 1 83 ? -10.740 -4.948 10.709 1.00 94.88 83 ILE A N 1
ATOM 687 C CA . ILE A 1 83 ? -9.792 -4.893 11.841 1.00 94.88 83 ILE A CA 1
ATOM 688 C C . ILE A 1 83 ? -9.872 -3.532 12.539 1.00 94.88 83 ILE A C 1
ATOM 690 O O . ILE A 1 83 ? -9.737 -3.453 13.757 1.00 94.88 83 ILE A O 1
ATOM 694 N N . THR A 1 84 ? -10.120 -2.465 11.780 1.00 93.94 84 THR A N 1
ATOM 695 C CA . THR A 1 84 ? -10.171 -1.096 12.298 1.00 93.94 84 THR A CA 1
ATOM 696 C C . THR A 1 84 ? -11.564 -0.638 12.710 1.00 93.94 84 THR A C 1
ATOM 698 O O . THR A 1 84 ? -11.703 0.521 13.101 1.00 93.94 84 THR A O 1
ATOM 701 N N . ASP A 1 85 ? -12.577 -1.512 12.651 1.00 93.88 85 ASP A N 1
ATOM 702 C CA . ASP A 1 85 ? -13.975 -1.166 12.959 1.00 93.88 85 ASP A CA 1
ATOM 703 C C . ASP A 1 85 ? -14.447 0.045 12.125 1.00 93.88 85 ASP A C 1
ATOM 705 O O . ASP A 1 85 ? -15.070 0.976 12.628 1.00 93.88 85 ASP A O 1
ATOM 709 N N . GLU A 1 86 ? -14.033 0.073 10.853 1.00 91.25 86 GLU A N 1
ATOM 710 C CA . GLU A 1 86 ? -14.288 1.124 9.856 1.00 91.25 86 GLU A CA 1
ATOM 711 C C . GLU A 1 86 ? -13.770 2.528 10.227 1.00 91.25 86 GLU A C 1
ATOM 713 O O . GLU A 1 86 ? -14.050 3.505 9.531 1.00 91.25 86 GLU A O 1
ATOM 718 N N . ARG A 1 87 ? -12.957 2.655 11.284 1.00 91.56 87 ARG A N 1
ATOM 719 C CA . ARG A 1 87 ? -12.462 3.956 11.775 1.00 91.56 87 ARG A CA 1
ATOM 720 C C . ARG A 1 87 ? -11.389 4.577 10.898 1.00 91.56 87 ARG A C 1
ATOM 722 O O . ARG A 1 87 ? -11.209 5.788 10.929 1.00 91.56 87 ARG A O 1
ATOM 729 N N . PHE A 1 88 ? -10.660 3.752 10.152 1.00 92.31 88 PHE A N 1
ATOM 730 C CA . PHE A 1 88 ? -9.549 4.191 9.316 1.00 92.31 88 PHE A CA 1
ATOM 731 C C . PHE A 1 88 ? -9.750 3.697 7.889 1.00 92.31 88 PHE A C 1
ATOM 733 O O . PHE A 1 88 ? -9.748 2.491 7.631 1.00 92.31 88 PHE A O 1
ATOM 740 N N . SER A 1 89 ? -9.911 4.640 6.961 1.00 90.81 89 SER A N 1
ATOM 741 C CA . SER A 1 89 ? -10.155 4.346 5.550 1.00 90.81 89 SER A CA 1
ATOM 742 C C . SER A 1 89 ? -8.897 4.547 4.710 1.00 90.81 89 SER A C 1
ATOM 744 O O . SER A 1 89 ? -8.312 5.631 4.675 1.00 90.81 89 SER A O 1
ATOM 746 N N . ILE A 1 90 ? -8.547 3.513 3.941 1.00 95.25 90 ILE A N 1
ATOM 747 C CA . ILE A 1 90 ? -7.566 3.605 2.847 1.00 95.25 90 ILE A CA 1
ATOM 748 C C . ILE A 1 90 ? -8.217 3.926 1.495 1.00 95.25 90 ILE A C 1
ATOM 750 O O . ILE A 1 90 ? -7.571 3.841 0.452 1.00 95.25 90 ILE A O 1
ATOM 754 N N . ARG A 1 91 ? -9.515 4.244 1.487 1.00 95.31 91 ARG A N 1
ATOM 755 C CA . ARG A 1 91 ? -10.289 4.608 0.300 1.00 95.31 91 ARG A CA 1
ATOM 756 C C . ARG A 1 91 ? -10.583 6.102 0.311 1.00 95.31 91 ARG A C 1
ATOM 758 O O . ARG A 1 91 ? -11.071 6.633 1.308 1.00 95.31 91 ARG A O 1
ATOM 765 N N . SER A 1 92 ? -10.324 6.764 -0.809 1.00 92.94 92 SER A N 1
ATOM 766 C CA . SER A 1 92 ? -10.733 8.146 -1.027 1.00 92.94 92 SER A CA 1
ATOM 767 C C . SER A 1 92 ? -12.221 8.246 -1.369 1.00 92.94 92 SER A C 1
ATOM 769 O O . SER A 1 92 ? -12.834 7.311 -1.887 1.00 92.94 92 SER A O 1
ATOM 771 N N . VAL A 1 93 ? -12.811 9.413 -1.108 1.00 86.88 93 VAL A N 1
ATOM 772 C CA . VAL A 1 93 ? -14.224 9.687 -1.422 1.00 86.88 93 VAL A CA 1
ATOM 773 C C . VAL A 1 93 ? -14.472 9.673 -2.936 1.00 86.88 93 VAL A C 1
ATOM 775 O O . VAL A 1 93 ? -15.539 9.267 -3.389 1.00 86.88 93 VAL A O 1
ATOM 778 N N . SER A 1 94 ? -13.483 10.094 -3.726 1.00 86.25 94 SER A N 1
ATOM 779 C CA . SER A 1 94 ? -13.538 10.113 -5.189 1.00 86.25 94 SER A CA 1
ATOM 780 C C . SER A 1 94 ? -12.180 9.802 -5.817 1.00 86.25 94 SER A C 1
ATOM 782 O O . SER A 1 94 ? -11.138 9.894 -5.168 1.00 86.25 94 SER A O 1
ATOM 784 N N . GLU A 1 95 ? -12.176 9.518 -7.115 1.00 85.06 95 GLU A N 1
ATOM 785 C CA . GLU A 1 95 ? -10.966 9.252 -7.909 1.00 85.06 95 GLU A CA 1
ATOM 786 C C . GLU A 1 95 ? -9.968 10.425 -7.940 1.00 85.06 95 GLU A C 1
ATOM 788 O O . GLU A 1 95 ? -8.792 10.232 -8.236 1.00 85.06 95 GLU A O 1
ATOM 793 N N . HIS A 1 96 ? -10.413 11.640 -7.606 1.00 81.88 96 HIS A N 1
ATOM 794 C CA . HIS A 1 96 ? -9.592 12.857 -7.622 1.00 81.88 96 HIS A CA 1
ATOM 795 C C . HIS A 1 96 ? -9.166 13.329 -6.229 1.00 81.88 96 HIS A C 1
ATOM 797 O O . HIS A 1 96 ? -8.609 14.416 -6.088 1.00 81.88 96 HIS A O 1
ATOM 803 N N . THR A 1 97 ? -9.446 12.541 -5.192 1.00 87.00 97 THR A N 1
ATOM 804 C CA . THR A 1 97 ? -9.098 12.878 -3.808 1.00 87.00 97 THR A CA 1
ATOM 805 C C . THR A 1 97 ? -8.130 11.857 -3.240 1.00 87.00 97 THR A C 1
ATOM 807 O O . THR A 1 97 ? -8.140 10.688 -3.623 1.00 87.00 97 THR A O 1
ATOM 810 N N . SER A 1 98 ? -7.274 12.301 -2.323 1.00 88.25 98 SER A N 1
ATOM 811 C CA . SER A 1 98 ? -6.451 11.395 -1.532 1.00 88.25 98 SER A CA 1
ATOM 812 C C . SER A 1 98 ? -7.294 10.726 -0.443 1.00 88.25 98 SER A C 1
ATOM 814 O O . SER A 1 98 ? -8.236 11.343 0.064 1.00 88.25 98 SER A O 1
ATOM 816 N N . PRO A 1 99 ? -6.974 9.481 -0.064 1.00 93.25 99 PRO A N 1
ATOM 817 C CA . PRO A 1 99 ? -7.534 8.876 1.136 1.00 93.25 99 PRO A CA 1
ATOM 818 C C . PRO A 1 99 ? -6.987 9.576 2.388 1.00 93.25 99 PRO A C 1
ATOM 820 O O . PRO A 1 99 ? -6.022 10.340 2.321 1.00 93.25 99 PRO A O 1
ATOM 823 N N . GLU A 1 100 ? -7.590 9.283 3.535 1.00 92.62 100 GLU A N 1
ATOM 824 C CA . GLU A 1 100 ? -7.084 9.735 4.834 1.00 92.62 100 GLU A CA 1
ATOM 825 C C . GLU A 1 100 ? -5.827 8.948 5.231 1.00 92.62 100 GLU A C 1
ATOM 827 O O . GLU A 1 100 ? -4.802 9.529 5.587 1.00 92.62 100 GLU A O 1
ATOM 832 N N . PHE A 1 101 ? -5.868 7.624 5.063 1.00 95.94 101 PHE A N 1
ATOM 833 C CA . PHE A 1 101 ? -4.755 6.726 5.350 1.00 95.94 101 PHE A CA 1
ATOM 834 C C . PHE A 1 101 ? -4.283 5.993 4.098 1.00 95.94 101 PHE A C 1
ATOM 836 O O . PHE A 1 101 ? -5.000 5.839 3.109 1.00 95.94 101 PHE A O 1
ATOM 843 N N . MET A 1 102 ? -3.066 5.475 4.164 1.00 96.75 102 MET A N 1
ATOM 844 C CA . MET A 1 102 ? -2.570 4.460 3.254 1.00 96.75 102 MET A CA 1
ATOM 845 C C . MET A 1 102 ? -2.053 3.261 4.032 1.00 96.75 102 MET A C 1
ATOM 847 O O . MET A 1 102 ? -1.522 3.398 5.134 1.00 96.75 102 MET A O 1
ATOM 851 N N . LEU A 1 103 ? -2.174 2.086 3.428 1.00 98.00 103 LEU A N 1
ATOM 852 C CA . LEU A 1 103 ? -1.560 0.878 3.946 1.00 98.00 103 LEU A C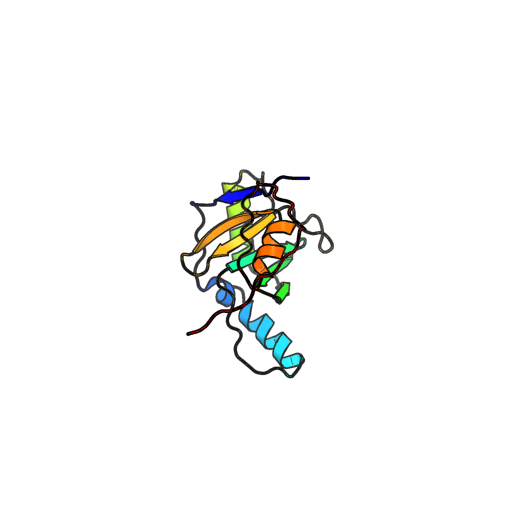A 1
ATOM 853 C C . LEU A 1 103 ? -0.093 0.846 3.522 1.00 98.00 103 LEU A C 1
ATOM 855 O O . LEU A 1 103 ? 0.192 0.777 2.326 1.00 98.00 103 LEU A O 1
ATOM 859 N N . LEU A 1 104 ? 0.827 0.851 4.480 1.00 97.50 104 LEU A N 1
ATOM 860 C CA . LEU A 1 104 ? 2.220 0.490 4.251 1.00 97.50 104 LEU A CA 1
ATOM 861 C C . LEU A 1 104 ? 2.431 -0.991 4.524 1.00 97.50 104 LEU A C 1
ATOM 863 O O . LEU A 1 104 ? 1.968 -1.524 5.524 1.00 97.50 104 LEU A O 1
ATOM 867 N N . HIS A 1 105 ? 3.191 -1.620 3.642 1.00 97.25 105 HIS A N 1
ATOM 868 C CA . HIS A 1 105 ? 3.587 -3.018 3.706 1.00 97.25 105 HIS A CA 1
ATOM 869 C C . HIS A 1 105 ? 5.111 -3.103 3.622 1.00 97.25 105 HIS A C 1
ATOM 871 O O . HIS A 1 105 ? 5.700 -2.647 2.637 1.00 97.25 105 HIS A O 1
ATOM 877 N N . ASP A 1 106 ? 5.743 -3.715 4.620 1.00 96.19 106 ASP A N 1
ATOM 878 C CA . ASP A 1 106 ? 7.141 -4.130 4.549 1.00 96.19 106 ASP A CA 1
ATOM 879 C C . ASP A 1 106 ? 7.257 -5.499 3.877 1.00 96.19 106 ASP A C 1
ATOM 881 O O . ASP A 1 106 ? 6.852 -6.525 4.419 1.00 96.19 106 ASP A O 1
ATO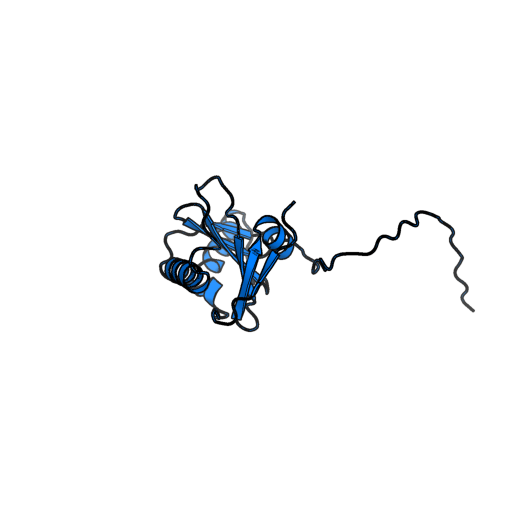M 885 N N . ARG A 1 107 ? 7.858 -5.538 2.688 1.00 94.25 107 ARG A N 1
ATOM 886 C CA . ARG A 1 107 ? 8.058 -6.791 1.951 1.00 94.25 107 ARG A CA 1
ATOM 887 C C . ARG A 1 107 ? 9.042 -7.749 2.613 1.00 94.25 107 ARG A C 1
ATOM 889 O O . ARG A 1 107 ? 9.129 -8.895 2.173 1.00 94.25 107 ARG A O 1
ATOM 896 N N . LEU A 1 108 ? 9.840 -7.300 3.579 1.00 93.62 108 LEU A N 1
ATOM 897 C CA . LEU A 1 108 ? 10.841 -8.149 4.214 1.00 93.62 108 LEU A CA 1
ATOM 898 C C . LEU A 1 108 ? 10.191 -9.215 5.104 1.00 93.62 108 LEU A C 1
ATOM 900 O O . LEU A 1 108 ? 10.533 -10.391 4.984 1.00 93.62 108 LEU A O 1
ATOM 904 N N . ASP A 1 109 ? 9.252 -8.809 5.955 1.00 94.19 109 ASP A N 1
ATOM 905 C CA . ASP A 1 109 ? 8.605 -9.653 6.969 1.00 94.19 109 ASP A CA 1
ATOM 906 C C . ASP A 1 109 ? 7.067 -9.686 6.864 1.00 94.19 109 ASP A C 1
ATOM 908 O O . ASP A 1 109 ? 6.411 -10.444 7.588 1.00 94.19 109 ASP A O 1
ATOM 912 N N . GLY A 1 110 ? 6.497 -8.916 5.934 1.00 96.06 110 GLY A N 1
ATOM 913 C CA . GLY A 1 110 ? 5.064 -8.818 5.682 1.00 96.06 110 GLY A CA 1
ATOM 914 C C . GLY A 1 110 ? 4.322 -7.892 6.643 1.00 96.06 110 GLY A C 1
ATOM 915 O O . GLY A 1 110 ? 3.090 -7.867 6.596 1.00 96.06 110 GLY A O 1
ATOM 916 N N . ALA A 1 111 ? 5.027 -7.168 7.519 1.00 97.56 111 ALA A N 1
ATOM 917 C CA . ALA A 1 111 ? 4.416 -6.266 8.488 1.00 97.56 111 ALA A CA 1
ATOM 918 C C . ALA A 1 111 ? 3.650 -5.128 7.799 1.00 97.56 111 ALA A C 1
ATOM 920 O O . ALA A 1 111 ? 4.002 -4.691 6.695 1.00 97.56 111 ALA A O 1
ATOM 921 N N . CYS A 1 112 ? 2.566 -4.691 8.439 1.00 97.94 112 CYS A N 1
ATOM 922 C CA . CYS A 1 112 ? 1.617 -3.744 7.876 1.00 97.94 112 CYS A CA 1
ATOM 923 C C . CYS A 1 112 ? 1.273 -2.637 8.870 1.00 97.94 112 CYS A C 1
ATOM 925 O O . CYS A 1 112 ? 1.012 -2.907 10.038 1.00 97.94 112 CYS A O 1
ATOM 927 N N . TRP A 1 113 ? 1.189 -1.406 8.370 1.00 97.69 113 TRP A N 1
ATOM 928 C CA . TRP A 1 113 ? 0.766 -0.235 9.138 1.00 97.69 113 TRP A CA 1
ATOM 929 C C . TRP A 1 113 ? -0.229 0.584 8.330 1.00 97.69 113 TRP A C 1
ATOM 931 O O . TRP A 1 113 ? -0.126 0.657 7.104 1.00 97.69 113 TRP A O 1
ATOM 941 N N . LEU A 1 114 ? -1.151 1.258 9.008 1.00 97.31 114 LEU A N 1
ATOM 942 C CA . LEU A 1 114 ? -1.827 2.412 8.428 1.00 97.31 114 LEU A CA 1
ATOM 943 C C . LEU A 1 114 ? -1.059 3.662 8.804 1.00 97.31 114 LEU A C 1
ATOM 945 O O . LEU A 1 114 ? -0.698 3.859 9.960 1.00 97.31 114 LEU A O 1
ATOM 949 N N . TRP A 1 115 ? -0.840 4.520 7.825 1.00 96.56 115 TRP A N 1
ATOM 950 C CA . TRP A 1 115 ? -0.226 5.815 8.047 1.00 96.56 115 TRP A CA 1
ATOM 951 C C . TRP A 1 115 ? -1.042 6.862 7.313 1.00 96.56 115 TRP A C 1
ATOM 953 O O . TRP A 1 115 ? -1.501 6.609 6.197 1.00 96.56 115 TRP A O 1
ATOM 963 N N . GLU A 1 116 ? -1.246 8.020 7.932 1.00 94.88 116 GLU A N 1
ATOM 964 C CA . GLU A 1 116 ? -1.814 9.181 7.258 1.00 94.88 116 GLU A CA 1
ATOM 965 C C . GLU A 1 116 ? -1.161 9.375 5.881 1.00 94.88 116 GLU A C 1
ATOM 967 O O . GLU A 1 116 ? 0.070 9.382 5.742 1.00 94.88 116 GLU A O 1
ATOM 972 N N . TYR A 1 117 ? -2.001 9.522 4.856 1.00 94.12 117 TYR A N 1
ATOM 973 C CA . TYR A 1 117 ? -1.593 9.462 3.456 1.00 94.12 117 TYR A CA 1
ATOM 974 C C . TYR A 1 117 ? -0.417 10.393 3.142 1.00 94.12 117 TYR A C 1
ATOM 976 O O . TYR A 1 117 ? 0.543 9.980 2.493 1.00 94.12 117 TYR A O 1
ATOM 984 N N . ALA A 1 118 ? -0.451 11.637 3.629 1.00 92.62 118 ALA A N 1
ATOM 985 C CA . ALA A 1 118 ? 0.589 12.625 3.352 1.00 92.62 118 ALA A CA 1
ATOM 986 C C . ALA A 1 118 ? 1.968 12.203 3.892 1.00 92.62 118 ALA A C 1
ATOM 988 O O . ALA A 1 118 ? 2.985 12.394 3.218 1.00 92.62 118 ALA A O 1
ATOM 989 N N . HIS A 1 119 ? 2.009 11.613 5.087 1.00 93.50 119 HIS A N 1
ATOM 990 C CA . HIS A 1 119 ? 3.241 11.168 5.729 1.00 93.50 119 HIS A CA 1
ATOM 991 C C . HIS A 1 119 ? 3.758 9.868 5.108 1.00 93.50 119 HIS A C 1
ATOM 993 O O . HIS A 1 119 ? 4.918 9.806 4.692 1.00 93.50 119 HIS A O 1
ATOM 999 N N . GLY A 1 120 ? 2.884 8.872 4.935 1.00 93.75 120 GLY A N 1
ATOM 1000 C CA . GLY A 1 120 ? 3.241 7.608 4.293 1.00 93.75 120 GLY A CA 1
ATOM 1001 C C . GLY A 1 120 ? 3.730 7.796 2.852 1.00 93.75 120 GLY A C 1
ATOM 1002 O O . GLY A 1 120 ? 4.704 7.169 2.432 1.00 93.75 120 GLY A O 1
ATOM 1003 N N . ARG A 1 121 ? 3.121 8.727 2.106 1.00 93.50 121 ARG A N 1
ATOM 1004 C CA . ARG A 1 121 ? 3.537 9.068 0.741 1.00 93.50 121 ARG A CA 1
ATOM 1005 C C . ARG A 1 121 ? 4.965 9.600 0.709 1.00 93.50 121 ARG A C 1
ATOM 1007 O O . ARG A 1 121 ? 5.783 9.094 -0.055 1.00 93.50 121 ARG A O 1
ATOM 1014 N N . ARG A 1 122 ? 5.270 10.582 1.563 1.00 92.50 122 ARG A N 1
ATOM 1015 C CA . ARG A 1 122 ? 6.620 11.153 1.683 1.00 92.50 122 ARG A CA 1
ATOM 1016 C C . ARG A 1 122 ? 7.642 10.095 2.082 1.00 92.50 122 ARG A C 1
ATOM 1018 O O . ARG A 1 122 ? 8.735 10.081 1.529 1.00 92.50 122 ARG A O 1
ATOM 1025 N N . PHE A 1 123 ? 7.283 9.201 3.002 1.00 92.69 123 PHE A N 1
ATOM 1026 C CA . PHE A 1 123 ? 8.150 8.102 3.417 1.00 92.69 123 PHE A CA 1
ATOM 1027 C C . PHE A 1 123 ? 8.496 7.161 2.255 1.00 92.69 123 PHE A C 1
ATOM 1029 O O . PHE A 1 123 ? 9.662 6.820 2.077 1.00 92.69 123 PHE A O 1
ATOM 1036 N N . LEU A 1 124 ? 7.512 6.772 1.439 1.00 92.75 124 LEU A N 1
ATOM 1037 C CA . LEU A 1 124 ? 7.738 5.870 0.302 1.00 92.75 124 LEU A CA 1
ATOM 1038 C C . LEU A 1 124 ? 8.556 6.510 -0.824 1.00 92.75 124 LEU A C 1
ATOM 1040 O O . LEU A 1 124 ? 9.264 5.800 -1.535 1.00 92.75 124 LEU A O 1
ATOM 1044 N N . GLU A 1 125 ? 8.455 7.827 -0.998 1.00 88.88 125 GLU A N 1
ATOM 1045 C CA . GLU A 1 125 ? 9.229 8.585 -1.988 1.00 88.88 125 GLU A CA 1
ATOM 1046 C C . GLU A 1 125 ? 10.654 8.901 -1.518 1.00 88.88 125 GLU A C 1
ATOM 1048 O O . GLU A 1 125 ? 11.535 9.183 -2.338 1.00 88.88 125 GLU A O 1
ATOM 1053 N N . ALA A 1 126 ? 10.895 8.865 -0.207 1.00 83.50 126 ALA A N 1
ATOM 1054 C CA . ALA A 1 126 ? 12.183 9.205 0.357 1.00 83.50 126 ALA A CA 1
ATOM 1055 C C . ALA A 1 126 ? 13.242 8.154 -0.012 1.00 83.50 126 ALA A C 1
ATOM 1057 O O . ALA A 1 126 ? 13.114 6.960 0.251 1.00 83.50 126 ALA A O 1
ATOM 1058 N N . ARG A 1 127 ? 14.345 8.624 -0.603 1.00 64.62 127 ARG A N 1
ATOM 1059 C CA . ARG A 1 127 ? 15.531 7.798 -0.896 1.00 64.62 127 ARG A CA 1
ATOM 1060 C C . ARG A 1 127 ? 16.353 7.470 0.353 1.00 64.62 127 ARG A C 1
ATOM 1062 O O . ARG A 1 127 ? 17.137 6.525 0.338 1.00 64.62 127 ARG A O 1
ATOM 1069 N N . THR A 1 128 ? 16.155 8.248 1.412 1.00 50.41 128 THR A N 1
ATOM 1070 C CA . THR A 1 128 ? 16.811 8.131 2.715 1.00 50.41 128 TH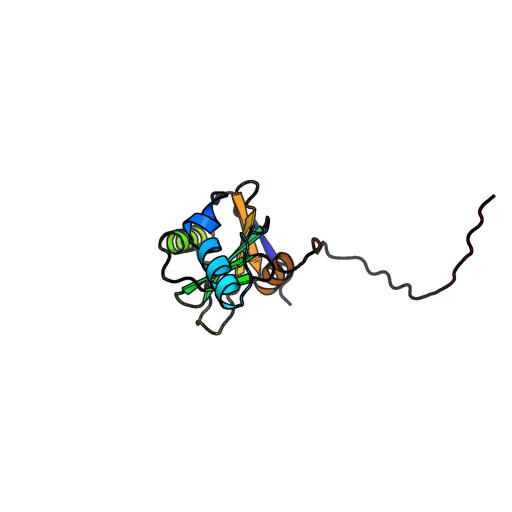R A CA 1
ATOM 1071 C C . THR A 1 128 ? 15.704 8.020 3.762 1.00 50.41 128 THR A C 1
ATOM 1073 O O . THR A 1 128 ? 14.754 8.798 3.674 1.00 50.41 128 THR A O 1
ATOM 1076 N N . PRO A 1 129 ? 15.767 7.086 4.727 1.00 51.31 129 PRO A N 1
ATOM 1077 C CA . PRO A 1 129 ? 14.731 6.967 5.748 1.00 51.31 129 PRO A CA 1
ATOM 1078 C C . PRO A 1 129 ? 14.533 8.309 6.464 1.00 51.31 129 PRO A C 1
ATOM 1080 O O . PRO A 1 129 ? 15.470 8.864 7.034 1.00 51.31 129 PRO A O 1
ATOM 1083 N N . VAL A 1 130 ? 13.313 8.845 6.397 1.00 51.88 130 VAL A N 1
ATOM 1084 C CA . VAL A 1 130 ? 12.918 10.052 7.128 1.00 51.88 130 VAL A CA 1
ATOM 1085 C C . VAL A 1 130 ? 12.645 9.639 8.566 1.00 51.88 130 VAL A C 1
ATOM 1087 O O . VAL A 1 130 ? 11.596 9.078 8.877 1.00 51.88 130 VAL A O 1
ATOM 1090 N N . SER A 1 131 ? 13.613 9.876 9.447 1.00 45.06 131 SER A N 1
ATOM 1091 C CA . SER A 1 131 ? 13.408 9.760 10.888 1.00 45.06 131 SER A CA 1
ATOM 1092 C C . SER A 1 131 ? 12.507 10.905 11.343 1.00 45.06 131 SER A C 1
ATOM 1094 O O . SER A 1 131 ? 12.983 11.968 11.724 1.00 45.06 131 SER A O 1
ATOM 1096 N N . SER A 1 132 ? 11.192 10.720 11.281 1.00 45.12 132 SER A N 1
ATOM 1097 C CA . SER A 1 132 ? 10.242 11.631 11.922 1.00 45.12 132 SER A CA 1
ATOM 1098 C C . SER A 1 132 ? 10.012 11.184 13.364 1.00 45.12 132 SER A C 1
ATOM 1100 O O . SER A 1 132 ? 8.958 10.649 13.692 1.00 45.12 132 SER A O 1
ATOM 1102 N N . PHE A 1 133 ? 11.017 11.381 14.220 1.00 38.16 133 PHE A N 1
ATOM 1103 C CA . PHE A 1 133 ? 10.824 11.387 15.671 1.00 38.16 133 PHE A CA 1
ATOM 1104 C C . PHE A 1 133 ? 10.832 12.852 16.116 1.00 38.16 133 PHE A C 1
ATOM 1106 O O . PHE A 1 133 ? 11.796 13.572 15.867 1.00 38.16 133 PHE A O 1
ATOM 1113 N N . GLY A 1 134 ? 9.706 13.319 16.652 1.00 41.81 134 GLY A N 1
ATOM 1114 C CA . GLY A 1 134 ? 9.502 14.720 17.002 1.00 41.81 134 GLY A CA 1
ATOM 1115 C C . GLY A 1 134 ? 10.348 15.176 18.192 1.00 41.81 134 GLY A C 1
ATOM 1116 O O . GLY A 1 134 ? 10.516 14.435 19.156 1.00 41.81 134 GLY A O 1
ATOM 1117 N N . GLY A 1 135 ? 10.786 16.436 18.121 1.00 36.34 135 GLY A N 1
ATOM 1118 C CA . GLY A 1 135 ? 11.210 17.246 19.261 1.00 36.34 135 GLY A CA 1
ATOM 1119 C C . GLY A 1 135 ? 12.684 17.130 19.637 1.00 36.34 135 GLY A C 1
ATOM 1120 O O . GLY A 1 135 ? 13.050 16.275 20.431 1.00 36.34 135 GLY A O 1
ATOM 1121 N N . LEU A 1 136 ? 13.501 18.051 19.129 1.00 35.12 136 LEU A N 1
ATOM 1122 C CA . LEU A 1 136 ? 14.085 19.131 19.931 1.00 35.12 136 LEU A CA 1
ATOM 1123 C C . LEU A 1 136 ? 14.569 20.228 18.974 1.00 35.12 136 LEU A C 1
ATOM 1125 O O . LEU A 1 136 ? 15.164 19.954 17.932 1.00 35.12 136 LEU A O 1
ATOM 1129 N N . GLU A 1 137 ? 14.217 21.462 19.315 1.00 48.19 137 GLU A N 1
ATOM 1130 C CA . GLU A 1 137 ? 14.846 22.664 18.790 1.00 48.19 137 GLU A CA 1
ATOM 1131 C C . GLU A 1 137 ? 16.354 22.583 19.026 1.00 48.19 137 GLU A C 1
ATOM 1133 O O . GLU A 1 137 ? 16.767 22.260 20.133 1.00 48.19 137 GLU A O 1
ATOM 1138 N N . GLU A 1 138 ? 17.146 22.949 18.025 1.00 39.97 138 GLU A N 1
ATOM 1139 C CA . GLU A 1 138 ? 18.373 23.711 18.246 1.00 39.97 138 GLU A CA 1
ATOM 1140 C C . GLU A 1 138 ? 18.670 24.501 16.967 1.00 39.97 138 GLU A C 1
ATOM 1142 O O . GLU A 1 138 ? 19.180 24.002 15.963 1.00 39.97 138 GLU A O 1
ATOM 1147 N N . PHE A 1 139 ? 18.246 25.764 17.000 1.00 44.28 139 PHE A N 1
ATOM 1148 C CA . PHE A 1 139 ? 18.922 26.829 16.281 1.00 44.28 139 PHE A CA 1
ATOM 1149 C C . PHE A 1 139 ? 20.359 26.891 16.794 1.00 44.28 139 PHE A C 1
ATOM 1151 O O . PHE A 1 139 ? 20.520 27.218 17.959 1.00 44.28 139 PHE A O 1
ATOM 1158 N N . GLU A 1 140 ? 21.353 26.701 15.929 1.00 37.91 140 GLU A N 1
ATOM 1159 C CA . GLU A 1 140 ? 22.569 27.525 15.923 1.00 37.91 140 GLU A CA 1
ATOM 1160 C C . GLU A 1 140 ? 23.066 27.659 14.474 1.00 37.91 140 GLU A C 1
ATOM 1162 O O . GLU A 1 140 ? 23.825 26.847 13.949 1.00 37.91 140 GLU A O 1
ATOM 1167 N N . ASP A 1 141 ? 22.578 28.711 13.810 1.00 44.16 141 ASP A N 1
ATOM 1168 C CA . ASP A 1 141 ? 23.339 29.427 12.789 1.00 44.16 141 ASP A CA 1
ATOM 1169 C C . ASP A 1 141 ? 24.319 30.338 13.539 1.00 44.16 141 ASP A C 1
ATOM 1171 O O . ASP A 1 141 ? 23.913 31.268 14.238 1.00 44.16 141 ASP A O 1
ATOM 1175 N N . GLY A 1 142 ? 25.605 30.013 13.463 1.00 36.25 142 GLY A N 1
ATOM 1176 C CA . GLY A 1 142 ? 26.672 30.708 14.175 1.00 36.25 142 GLY A CA 1
ATOM 1177 C C . GLY A 1 142 ? 28.015 30.108 13.797 1.00 36.25 142 GLY A C 1
ATOM 1178 O O . GLY A 1 142 ? 28.490 29.168 14.425 1.00 36.25 142 GLY A O 1
ATOM 1179 N N . GLY A 1 143 ? 28.592 30.599 12.701 1.00 39.25 143 GLY A N 1
ATOM 1180 C CA . GLY A 1 143 ? 29.840 30.076 12.162 1.00 39.25 143 GLY A CA 1
ATOM 1181 C C . GLY A 1 143 ? 31.038 30.250 13.091 1.00 39.25 143 GLY A C 1
ATOM 1182 O O . GLY A 1 143 ? 31.147 31.249 13.785 1.00 39.25 143 GLY A O 1
ATOM 1183 N N . ASP A 1 144 ? 31.975 29.310 13.020 1.00 36.94 144 ASP A N 1
ATOM 1184 C CA . ASP A 1 144 ? 33.385 29.589 12.744 1.00 36.94 144 ASP A CA 1
ATOM 1185 C C . ASP A 1 144 ? 34.084 28.257 12.438 1.00 36.94 144 ASP A C 1
ATOM 1187 O O . ASP A 1 144 ? 33.838 27.235 13.080 1.00 36.94 144 ASP A O 1
ATOM 1191 N N . ALA A 1 145 ? 34.947 28.248 11.429 1.00 42.88 145 ALA A N 1
ATOM 1192 C CA . ALA A 1 145 ? 35.806 27.101 11.165 1.00 42.88 145 ALA A CA 1
ATOM 1193 C C . ALA A 1 145 ? 36.879 27.004 12.263 1.00 42.88 145 ALA A C 1
ATOM 1195 O O . ALA A 1 145 ? 37.324 28.024 12.788 1.00 42.88 145 ALA A O 1
ATOM 1196 N N . PRO A 1 146 ? 37.462 25.815 12.492 1.00 44.81 146 PRO A N 1
ATOM 1197 C CA . PRO A 1 146 ? 38.916 25.818 12.391 1.00 44.81 146 PRO A CA 1
ATOM 1198 C C . PRO A 1 146 ? 39.499 24.632 11.619 1.00 44.81 146 PRO A C 1
ATOM 1200 O O . PRO A 1 146 ? 39.208 23.463 11.849 1.00 44.81 146 PRO A O 1
ATOM 1203 N N . ARG A 1 147 ? 40.376 25.031 10.694 1.00 40.06 147 ARG A N 1
ATOM 1204 C CA . ARG A 1 147 ? 41.634 24.424 10.233 1.00 40.06 147 ARG A CA 1
ATOM 1205 C C . ARG A 1 147 ? 41.913 22.954 10.575 1.00 40.06 147 ARG A C 1
ATOM 1207 O O . ARG A 1 147 ? 42.093 22.572 11.725 1.00 40.06 147 ARG A O 1
ATOM 1214 N N . GLN A 1 148 ? 42.186 22.213 9.500 1.00 43.12 148 GLN A N 1
ATOM 1215 C CA . GLN A 1 148 ? 43.072 21.051 9.484 1.00 43.12 148 GLN A CA 1
ATOM 1216 C C . GLN A 1 148 ? 44.380 21.320 10.240 1.00 43.12 148 GLN A C 1
ATOM 1218 O O . GLN A 1 148 ? 45.017 22.352 10.017 1.00 43.12 148 GLN A O 1
ATOM 1223 N N . LEU A 1 149 ? 44.841 20.329 10.999 1.00 38.59 149 LEU A N 1
ATOM 1224 C CA . LEU A 1 149 ? 46.263 20.089 11.215 1.00 38.59 149 LEU A CA 1
ATOM 1225 C C . LEU A 1 149 ? 46.529 18.594 11.030 1.00 38.59 149 LEU A C 1
ATOM 1227 O O . LEU A 1 149 ? 46.050 17.759 11.792 1.00 38.59 149 LEU A O 1
ATOM 1231 N N . GLY A 1 150 ? 47.255 18.287 9.956 1.00 35.66 150 GLY A N 1
ATOM 1232 C CA . GLY A 1 150 ? 48.079 17.093 9.865 1.00 35.66 150 GLY A CA 1
ATOM 1233 C C . GLY A 1 150 ? 49.488 17.381 10.390 1.00 35.66 150 GLY A C 1
ATOM 1234 O O . GLY A 1 150 ? 49.867 18.549 10.515 1.00 35.66 150 GLY A O 1
ATOM 1235 N N . ALA A 1 151 ? 50.225 16.280 10.571 1.00 35.72 151 ALA A N 1
ATOM 1236 C CA . ALA A 1 151 ? 51.572 16.106 11.131 1.00 35.72 151 ALA A CA 1
ATOM 1237 C C . ALA A 1 151 ? 51.595 15.833 12.641 1.00 35.72 151 ALA A C 1
ATOM 1239 O O . ALA A 1 151 ? 51.439 16.781 13.438 1.00 35.72 151 ALA A O 1
#

pLDDT: mean 84.26, std 19.81, range [35.12, 98.0]

Foldseek 3Di:
DPPFDKAWDPVFFDALCVCVLQCVQVQVQVVCVVVVHHDGDDFDQKKKWAAAAQWIWIAAAPDIDTGDDDVVVVVVQVVVCVSVVNPAHSYDPHNPDGGQWIWMAGSPGRTIMITGRVVVNCQRNDPDHDPPDDDDDDDDPDDDDDDDDDD

Secondary structure (DSSP, 8-state):
-----EEE-TT----TTHHHHTTHHHHHHHHHHHTT--S-----SEEEEEEETTEEEEEETTEEEE-S--HHHHHHHHHHHHHTTT-S--B-SSTTS--SEEEEEETTT--EEEEEHHHHHHHHH-SS-----------------------